Protein AF-A0A851LJV3-F1 (afdb_monomer)

Foldseek 3Di:
DDPPPPPQPPVLVVVVVVLVVVCVVVVVPNVVVQWDFDDQQKWKQKDFQNHRPDPATDGGGIGGARPPGIDIDIDGQDWDKDWQPWDWAQACVRDTDTDIDIDIDGDPGPVCPVVPDVDPRVVVNVLLVVLVRVLRNDDDPVCCVVVVVVSVVVSVVVD

Sequence (159 aa):
IANRREGIGVCGWILVSLSFLLVLITFPISIWACIKVIREYERAVVFRLGCIMSKKAKGPGLVLILPCTDTFIKVDLRTVTCNIPPQEILTKDTNTAQVNGVVYYRINGAVSAVANVTDVHSATFLLAQTTLRNVLGTQSLAQLLAGHEEIAHNIQVNL

Secondary structure (DSSP, 8-state):
---------HHHHHHHHHHHHHHHHTHHHHHHHHEEEEPTTEEEEEEETTEE--SSPBPSEEEE--TTTEEEEEEE-S-EEEEEEEEEEE-TTS-EEEEEEEEEE--S-HHHHHHH-S-HHHHHHHHHHHHHHHHHHHS-HHHHHH-HHHHHHHHHHH-

Radius of gyration: 23.26 Å; Cα contacts (8 Å, |Δi|>4): 195; chains: 1; bounding box: 56×30×66 Å

InterPro domains:
  IPR001107 Band 7 domain [PF01145] (36-158)
  IPR001107 Band 7 domain [SM00244] (33-159)
  IPR001972 Stomatin/HflK family [PR00721] (40-62)
  IPR001972 Stomatin/HflK family [PR00721] (89-110)
  IPR001972 Stomatin/HflK family [PR00721] (124-141)
  IPR001972 Stomatin/HflK family [PR00721] (144-159)
  IPR036013 Band 7/SPFH domain superfamily [G3DSA:3.30.479.30] (63-159)
  IPR036013 Band 7/SPFH domain superfamily [SSF117892] (66-157)
  IPR043202 Band-7 stomatin-like [PTHR10264] (9-159)

Organism: Corythaeola cristata (NCBI:txid103954)

pLDDT: mean 80.81, std 12.14, range [37.44, 93.69]

Solvent-accessible surface area (backbone atoms only — not comparable to full-atom values): 9434 Å² total; per-residue (Å²): 136,80,85,78,79,74,64,76,49,74,68,50,49,50,53,51,50,53,44,51,51,53,41,61,75,40,44,91,63,39,58,66,71,24,58,42,81,44,51,83,62,34,31,39,37,53,28,42,84,87,39,77,75,52,100,58,54,48,73,53,42,82,44,80,44,54,74,95,53,45,49,76,48,78,34,69,45,58,76,47,79,47,76,48,74,74,40,83,43,56,26,59,76,72,46,79,45,78,51,66,51,75,46,80,47,58,55,90,45,59,52,58,50,65,73,75,36,95,50,63,67,64,52,53,50,54,50,51,52,52,50,51,54,54,58,49,36,73,33,43,68,66,53,54,72,77,37,46,68,61,52,52,50,54,53,60,74,76,105

Mean predicted aligned error: 8.89 Å

Nearest PDB structures (foldseek):
  8z5g-assembly1_A  TM=8.280E-01  e=1.397E-08  Escherichia coli K-12
  4fvj-assembly2_B  TM=9.228E-01  e=2.617E-07  Mus musculus
  9cz2-assembly1_XB  TM=8.062E-01  e=1.005E-07  Escherichia coli BL21
  7wh3-assembly1_A  TM=7.794E-01  e=3.529E-07  Homo sapiens
  8rrh-assembly1_E  TM=7.626E-01  e=1.482E-06  Homo sapiens

Structure (mmCIF, N/CA/C/O backbone):
data_AF-A0A851LJV3-F1
#
_entry.id   AF-A0A851LJV3-F1
#
loop_
_atom_site.group_PDB
_atom_site.id
_atom_site.type_symbol
_atom_site.label_atom_id
_atom_site.label_alt_id
_atom_site.label_comp_id
_atom_site.label_asym_id
_atom_site.label_entity_id
_atom_site.label_seq_id
_atom_site.pdbx_PDB_ins_code
_atom_site.Cartn_x
_atom_site.Cartn_y
_atom_site.Cartn_z
_atom_site.occupancy
_atom_site.B_iso_or_equiv
_atom_site.auth_seq_id
_atom_site.auth_comp_id
_atom_site.auth_asym_id
_atom_site.auth_atom_id
_atom_site.pdbx_PDB_model_num
ATOM 1 N N . ILE A 1 1 ? 13.790 19.163 -1.021 1.00 40.75 1 ILE A N 1
ATOM 2 C CA . ILE A 1 1 ? 13.473 18.746 -2.414 1.00 40.75 1 ILE A CA 1
ATOM 3 C C . ILE A 1 1 ? 14.782 18.797 -3.198 1.00 40.75 1 ILE A C 1
ATOM 5 O O . ILE A 1 1 ? 15.109 19.814 -3.793 1.00 40.75 1 ILE A O 1
ATOM 9 N N . ALA A 1 2 ? 15.608 17.758 -3.056 1.00 37.44 2 ALA A N 1
ATOM 10 C CA . ALA A 1 2 ? 16.967 17.754 -3.588 1.00 37.44 2 ALA A CA 1
ATOM 11 C C . ALA A 1 2 ? 16.953 17.464 -5.095 1.00 37.44 2 ALA A C 1
ATOM 13 O O . ALA A 1 2 ? 16.417 16.454 -5.551 1.00 37.44 2 ALA A O 1
ATOM 14 N N . ASN A 1 3 ? 17.547 18.381 -5.849 1.00 46.62 3 ASN A N 1
ATOM 15 C CA . ASN A 1 3 ? 17.890 18.271 -7.258 1.00 46.62 3 ASN A CA 1
ATOM 16 C C . ASN A 1 3 ? 18.947 17.168 -7.450 1.00 46.62 3 ASN A C 1
ATOM 18 O O . ASN A 1 3 ? 20.130 17.460 -7.580 1.00 46.62 3 ASN A O 1
ATOM 22 N N . ARG A 1 4 ? 18.545 15.891 -7.440 1.00 49.22 4 ARG A N 1
ATOM 23 C CA . ARG A 1 4 ? 19.447 14.778 -7.764 1.00 49.22 4 ARG A CA 1
ATOM 24 C C . ARG A 1 4 ? 19.513 14.605 -9.285 1.00 49.22 4 ARG A C 1
ATOM 26 O O . ARG A 1 4 ? 19.003 13.642 -9.844 1.00 49.22 4 ARG A O 1
ATOM 33 N N . ARG A 1 5 ? 20.156 15.568 -9.955 1.00 47.00 5 ARG A N 1
ATOM 34 C CA . ARG A 1 5 ? 20.829 15.346 -11.246 1.00 47.00 5 ARG A CA 1
ATOM 35 C C . ARG A 1 5 ? 22.157 14.627 -10.989 1.00 47.00 5 ARG A C 1
ATOM 37 O O . ARG A 1 5 ? 23.209 15.106 -11.391 1.00 47.00 5 ARG A O 1
ATOM 44 N N . GLU A 1 6 ? 22.124 13.484 -10.312 1.00 49.44 6 GLU A N 1
ATOM 45 C CA . GLU A 1 6 ? 23.224 12.534 -10.454 1.00 49.44 6 GLU A CA 1
ATOM 4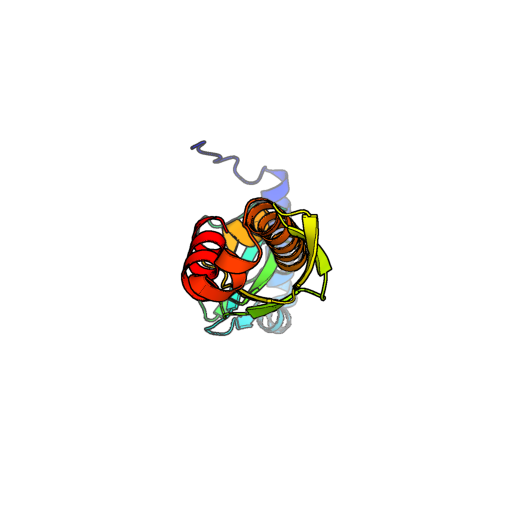6 C C . GLU A 1 6 ? 22.936 11.821 -11.764 1.00 49.44 6 GLU A C 1
ATOM 48 O O . GLU A 1 6 ? 22.169 10.861 -11.837 1.00 49.44 6 GLU A O 1
ATOM 53 N N . GLY A 1 7 ? 23.432 12.436 -12.840 1.00 50.97 7 GLY A N 1
ATOM 54 C CA . GLY A 1 7 ? 23.433 11.822 -14.150 1.00 50.97 7 GLY A CA 1
ATOM 55 C C . GLY A 1 7 ? 23.992 10.414 -14.019 1.00 50.97 7 GLY A C 1
ATOM 56 O O . GLY A 1 7 ? 24.920 10.176 -13.247 1.00 50.97 7 GLY A O 1
ATOM 57 N N . ILE A 1 8 ? 23.390 9.491 -14.764 1.00 59.28 8 ILE A N 1
ATOM 58 C CA . ILE A 1 8 ? 23.944 8.167 -15.036 1.00 59.28 8 ILE A CA 1
ATOM 59 C C . ILE A 1 8 ? 25.466 8.344 -15.175 1.00 59.28 8 ILE A C 1
ATOM 61 O O . ILE A 1 8 ? 25.902 9.142 -16.003 1.00 59.28 8 ILE A O 1
ATOM 65 N N . GLY A 1 9 ? 26.267 7.712 -14.311 1.00 67.94 9 GLY A N 1
ATOM 66 C CA . GLY A 1 9 ? 27.724 7.855 -14.371 1.00 67.94 9 GLY A CA 1
ATOM 67 C C . GLY A 1 9 ? 28.261 7.415 -15.737 1.00 67.94 9 GLY A C 1
ATOM 68 O O . GLY A 1 9 ? 27.561 6.737 -16.490 1.00 67.94 9 GLY A O 1
ATOM 69 N N . VAL A 1 10 ? 29.513 7.748 -16.061 1.00 71.00 10 VAL A N 1
ATOM 70 C CA . VAL A 1 10 ? 30.146 7.369 -17.345 1.00 71.00 10 VAL A CA 1
ATOM 71 C C . VAL A 1 10 ? 29.990 5.864 -17.626 1.00 71.00 10 VAL A C 1
ATOM 73 O O . VAL A 1 10 ? 29.643 5.474 -18.736 1.00 71.00 10 VAL A O 1
ATOM 76 N N . CYS A 1 11 ? 30.111 5.027 -16.590 1.00 70.06 11 CYS A N 1
ATOM 77 C CA . CYS A 1 11 ? 29.855 3.586 -16.659 1.00 70.06 11 CYS A CA 1
ATOM 78 C C . CYS A 1 11 ? 28.417 3.240 -17.092 1.00 70.06 11 CYS A C 1
ATOM 80 O O . CYS A 1 11 ? 28.210 2.393 -17.956 1.00 70.06 11 CYS A O 1
ATOM 82 N N . GLY A 1 12 ? 27.409 3.935 -16.559 1.00 72.19 12 GLY A N 1
ATOM 83 C CA . GLY A 1 12 ? 26.023 3.710 -16.956 1.00 72.19 12 GLY A CA 1
ATOM 84 C C . GLY A 1 12 ? 25.727 4.191 -18.382 1.00 72.19 12 GLY A C 1
ATOM 85 O O . GLY A 1 12 ? 24.952 3.544 -19.077 1.00 72.19 12 GLY A O 1
ATOM 86 N N . TRP A 1 13 ? 26.376 5.260 -18.863 1.00 73.69 13 TRP A N 1
ATOM 87 C CA . TRP A 1 13 ? 26.276 5.669 -20.273 1.00 73.69 13 TRP A CA 1
ATOM 88 C C . TRP A 1 13 ? 26.914 4.649 -21.214 1.00 73.69 13 TRP A C 1
ATOM 90 O O . TRP A 1 13 ? 26.348 4.373 -22.270 1.00 73.69 13 TRP A O 1
ATOM 100 N N . ILE A 1 14 ? 28.039 4.044 -20.823 1.00 78.75 14 ILE A N 1
ATOM 101 C CA . ILE A 1 14 ? 28.672 2.952 -21.578 1.00 78.75 14 ILE A CA 1
ATOM 102 C C . ILE A 1 14 ? 27.728 1.744 -21.657 1.00 78.75 14 ILE A C 1
ATOM 104 O O . ILE A 1 14 ? 27.544 1.185 -22.733 1.00 78.75 14 ILE A O 1
ATOM 108 N N . LEU A 1 15 ? 27.073 1.383 -20.551 1.00 77.38 15 LEU A N 1
ATOM 109 C CA . LEU A 1 15 ? 26.149 0.245 -20.480 1.00 77.38 15 LEU A CA 1
ATOM 110 C C . LEU A 1 15 ? 24.863 0.481 -21.294 1.00 77.38 15 LEU A C 1
ATOM 112 O O . LEU A 1 15 ? 24.389 -0.417 -21.993 1.00 77.38 15 LEU A O 1
ATOM 116 N N . VAL A 1 16 ? 24.339 1.712 -21.266 1.00 75.62 16 VAL A N 1
ATOM 117 C CA . VAL A 1 16 ? 23.214 2.148 -22.110 1.00 75.62 16 VAL A CA 1
ATOM 118 C C . VAL A 1 16 ? 23.607 2.125 -23.588 1.00 75.62 16 VAL A C 1
ATOM 120 O O . VAL A 1 16 ? 22.847 1.615 -24.408 1.00 75.62 16 VAL A O 1
ATOM 123 N N . SER A 1 17 ? 24.795 2.633 -23.929 1.00 78.25 17 SER A N 1
ATOM 124 C CA . SER A 1 17 ? 25.317 2.641 -25.300 1.00 78.25 17 SER A CA 1
ATOM 125 C C . SER A 1 17 ? 25.530 1.221 -25.835 1.00 78.25 17 SER A C 1
ATOM 127 O O . SER A 1 17 ? 25.098 0.904 -26.941 1.00 78.25 17 SER A O 1
ATOM 129 N N . LEU A 1 18 ? 26.097 0.327 -25.019 1.00 80.69 18 LEU A N 1
ATOM 130 C CA . LEU A 1 18 ? 26.284 -1.084 -25.357 1.00 80.69 18 LEU A CA 1
ATOM 131 C C . LEU A 1 18 ? 24.945 -1.811 -25.549 1.00 80.69 18 LEU A C 1
ATOM 133 O O . LEU A 1 18 ? 24.787 -2.538 -26.528 1.00 80.69 18 LEU A O 1
ATOM 137 N N . SER A 1 19 ? 23.964 -1.588 -24.665 1.00 75.50 19 SER A N 1
ATOM 138 C CA . SER A 1 19 ? 22.608 -2.134 -24.841 1.00 75.50 19 SER A CA 1
ATOM 139 C C . SER A 1 19 ? 21.953 -1.614 -26.119 1.00 75.50 19 SER A C 1
ATOM 141 O O . SER A 1 19 ? 21.329 -2.382 -26.847 1.00 75.50 19 SER A O 1
ATOM 143 N N . PHE A 1 20 ? 22.116 -0.326 -26.427 1.00 78.81 20 PHE A N 1
ATOM 144 C CA . PHE A 1 20 ? 21.580 0.271 -27.646 1.00 78.81 20 PHE A CA 1
ATOM 145 C C . PHE A 1 20 ? 22.228 -0.315 -28.910 1.00 78.81 20 PHE A C 1
ATOM 147 O O . PHE A 1 20 ? 21.522 -0.645 -29.860 1.00 78.81 20 PHE A O 1
ATOM 154 N N . LEU A 1 21 ? 23.550 -0.523 -28.903 1.00 80.56 21 LEU A N 1
ATOM 155 C CA . LEU A 1 21 ? 24.284 -1.180 -29.989 1.00 80.56 21 LEU A CA 1
ATOM 156 C C . LEU A 1 21 ? 23.794 -2.622 -30.214 1.00 80.56 21 LEU A C 1
ATOM 158 O O . LEU A 1 21 ? 23.574 -3.030 -31.352 1.00 80.56 21 LEU A O 1
ATOM 162 N N . LEU A 1 22 ? 23.562 -3.377 -29.137 1.00 75.75 22 LEU A N 1
ATOM 163 C CA . LEU A 1 22 ? 23.017 -4.739 -29.195 1.00 75.75 22 LEU A CA 1
ATOM 164 C C . LEU A 1 22 ? 21.602 -4.773 -29.792 1.00 75.75 22 LEU A C 1
ATOM 166 O O . LEU A 1 22 ? 21.291 -5.633 -30.618 1.00 75.75 22 LEU A O 1
ATOM 170 N N . VAL A 1 23 ? 20.755 -3.812 -29.412 1.00 75.62 23 VAL A N 1
ATOM 171 C CA . VAL A 1 23 ? 19.404 -3.631 -29.967 1.00 75.62 23 VAL A CA 1
ATOM 172 C C . VAL A 1 23 ? 19.456 -3.282 -31.458 1.00 75.62 23 VAL A C 1
ATOM 174 O O . VAL A 1 23 ? 18.661 -3.815 -32.230 1.00 75.62 23 VAL A O 1
ATOM 177 N N . LEU A 1 24 ? 20.408 -2.443 -31.875 1.00 75.75 24 LEU A N 1
ATOM 178 C CA . LEU A 1 24 ? 20.613 -2.064 -33.275 1.00 75.75 24 LEU A CA 1
ATOM 179 C C . LEU A 1 24 ? 21.080 -3.251 -34.134 1.00 75.75 24 LEU A C 1
ATOM 181 O O . LEU A 1 24 ? 20.626 -3.412 -35.260 1.00 75.75 24 LEU A O 1
ATOM 185 N N . ILE A 1 25 ? 21.952 -4.111 -33.600 1.00 78.69 25 ILE A N 1
ATOM 186 C CA . ILE A 1 25 ? 22.427 -5.323 -34.292 1.00 78.69 25 ILE A CA 1
ATOM 187 C C . ILE A 1 25 ? 21.304 -6.364 -34.432 1.00 78.69 25 ILE A C 1
ATOM 189 O O . ILE A 1 25 ? 21.239 -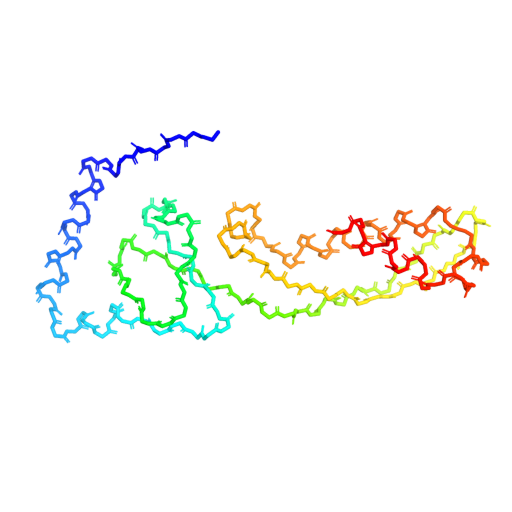7.084 -35.424 1.00 78.69 25 ILE A O 1
ATOM 193 N N . THR A 1 26 ? 20.384 -6.427 -33.467 1.00 76.38 26 THR A N 1
ATOM 194 C CA . THR A 1 26 ? 19.269 -7.395 -33.427 1.00 76.38 26 THR A CA 1
ATOM 195 C C . THR A 1 26 ? 17.935 -6.811 -33.918 1.00 76.38 26 THR A C 1
ATOM 197 O O . THR A 1 26 ? 16.862 -7.342 -33.617 1.00 76.38 26 THR A O 1
ATOM 200 N N . PHE A 1 27 ? 18.000 -5.732 -34.705 1.00 70.00 27 PHE A N 1
ATOM 201 C CA . PHE A 1 27 ? 16.893 -4.849 -35.088 1.00 70.00 27 PHE A CA 1
ATOM 202 C C . PHE A 1 27 ? 15.551 -5.526 -35.445 1.00 70.00 27 PHE A C 1
ATOM 204 O O . PHE A 1 27 ? 14.537 -5.113 -34.876 1.00 70.00 27 PHE A O 1
ATOM 211 N N . PRO A 1 28 ? 15.480 -6.571 -36.304 1.00 71.56 28 PRO A N 1
ATOM 212 C CA . PRO A 1 28 ? 14.187 -7.161 -36.666 1.00 71.56 28 PRO A CA 1
ATOM 213 C C . PRO A 1 28 ? 13.510 -7.923 -35.513 1.00 71.56 28 PRO A C 1
ATOM 215 O O . PRO A 1 28 ? 12.288 -8.027 -35.489 1.00 71.56 28 PRO A O 1
ATOM 218 N N . ILE A 1 29 ? 14.274 -8.424 -34.537 1.00 68.50 29 ILE A N 1
ATOM 219 C CA . ILE A 1 29 ? 13.761 -9.220 -33.406 1.00 68.50 29 ILE A CA 1
ATOM 220 C C . ILE A 1 29 ? 13.528 -8.323 -32.179 1.00 68.50 29 ILE A C 1
ATOM 222 O O . ILE A 1 29 ? 12.566 -8.498 -31.430 1.00 68.50 29 ILE A O 1
ATOM 226 N N . SER A 1 30 ? 14.382 -7.316 -31.989 1.00 67.44 30 SER A N 1
ATOM 227 C CA . SER A 1 30 ? 14.371 -6.448 -30.807 1.00 67.44 30 SER A CA 1
ATOM 228 C C . SER A 1 30 ? 13.184 -5.476 -30.757 1.00 67.44 30 SER A C 1
ATOM 230 O O . SER A 1 30 ? 12.687 -5.159 -29.673 1.00 67.44 30 SER A O 1
ATOM 232 N N . ILE A 1 31 ? 12.660 -5.053 -31.915 1.00 69.12 31 ILE A N 1
ATOM 233 C CA . ILE A 1 31 ? 11.474 -4.181 -31.990 1.00 69.12 31 ILE A CA 1
ATOM 234 C C . ILE A 1 31 ? 10.265 -4.804 -31.288 1.00 69.12 31 ILE A C 1
ATOM 236 O O . ILE A 1 31 ? 9.537 -4.103 -30.583 1.00 69.12 31 ILE A O 1
ATOM 240 N N . TRP A 1 32 ? 10.072 -6.120 -31.415 1.00 64.88 32 TRP A N 1
ATOM 241 C CA . TRP A 1 32 ? 8.926 -6.780 -30.796 1.00 64.88 32 TRP A CA 1
ATOM 242 C C . TRP A 1 32 ? 9.084 -6.919 -29.276 1.00 64.88 32 TRP A C 1
ATOM 244 O O . TRP A 1 32 ? 8.102 -6.845 -28.543 1.00 64.88 32 TRP A O 1
ATOM 254 N N . ALA A 1 33 ? 10.324 -7.038 -28.789 1.00 65.38 33 ALA A N 1
ATOM 255 C CA . ALA A 1 33 ? 10.639 -7.107 -27.362 1.00 65.38 33 ALA A CA 1
ATOM 256 C C . ALA A 1 33 ? 10.601 -5.733 -26.661 1.00 65.38 33 ALA A C 1
ATOM 258 O O . ALA A 1 33 ? 10.249 -5.654 -25.483 1.00 65.38 33 ALA A O 1
ATOM 259 N N . CYS A 1 34 ? 10.938 -4.653 -27.376 1.00 65.50 34 CYS A N 1
ATOM 260 C CA . CYS A 1 34 ? 10.940 -3.286 -26.842 1.00 65.50 34 CYS A CA 1
ATOM 261 C C . CYS A 1 34 ? 9.532 -2.726 -26.608 1.00 65.50 34 CYS A C 1
ATOM 263 O O . CYS A 1 34 ? 9.340 -1.855 -25.756 1.00 65.50 34 CYS A O 1
ATOM 265 N N . ILE A 1 35 ? 8.550 -3.181 -27.387 1.00 71.56 35 ILE A N 1
ATOM 266 C CA . ILE A 1 35 ? 7.197 -2.638 -27.370 1.00 71.56 35 ILE A CA 1
ATOM 267 C C . ILE A 1 35 ? 6.359 -3.373 -26.320 1.00 71.56 35 ILE A C 1
ATOM 269 O O . ILE A 1 35 ? 5.958 -4.519 -26.516 1.00 71.56 35 ILE A O 1
ATOM 273 N N . LYS A 1 36 ? 6.022 -2.691 -25.216 1.00 74.25 36 LYS A N 1
ATOM 274 C CA . LYS A 1 36 ? 4.984 -3.162 -24.288 1.00 74.25 36 LYS A CA 1
ATOM 275 C C . LYS A 1 36 ? 3.793 -2.227 -24.240 1.00 74.25 36 LYS A C 1
ATOM 277 O O . LYS A 1 36 ? 3.921 -1.014 -24.097 1.00 74.25 36 LYS A O 1
ATOM 282 N N . VAL A 1 37 ? 2.618 -2.843 -24.298 1.00 79.38 37 VAL A N 1
ATOM 283 C CA . VAL A 1 37 ? 1.334 -2.171 -24.129 1.00 79.38 37 VAL A CA 1
ATOM 284 C C . VAL A 1 37 ? 0.955 -2.203 -22.650 1.00 79.38 37 VAL A C 1
ATOM 286 O O . VAL A 1 37 ? 0.913 -3.266 -22.017 1.00 79.38 37 VAL A O 1
ATOM 289 N N . ILE A 1 38 ? 0.698 -1.025 -22.091 1.00 80.50 38 ILE A N 1
ATOM 290 C CA . ILE A 1 38 ? 0.160 -0.854 -20.741 1.00 80.50 38 ILE A CA 1
ATOM 291 C C . ILE A 1 38 ? -1.322 -0.536 -20.867 1.00 80.50 38 ILE A C 1
ATOM 293 O O . ILE A 1 38 ? -1.721 0.296 -21.684 1.00 80.50 38 ILE A O 1
ATOM 297 N N . ARG A 1 39 ? -2.130 -1.235 -20.072 1.00 80.38 39 ARG A N 1
ATOM 298 C CA . ARG A 1 39 ? -3.585 -1.083 -20.075 1.00 80.38 39 ARG A CA 1
ATOM 299 C C . ARG A 1 39 ? -3.976 0.247 -19.430 1.00 80.38 39 ARG A C 1
ATOM 301 O O . ARG A 1 39 ? -3.247 0.758 -18.592 1.00 80.38 39 ARG A O 1
ATOM 308 N N . GLU A 1 40 ? -5.147 0.779 -19.768 1.00 79.00 40 GLU A N 1
ATOM 309 C CA . GLU A 1 40 ? -5.619 2.092 -19.286 1.00 79.00 40 GLU A CA 1
ATOM 310 C C . GLU A 1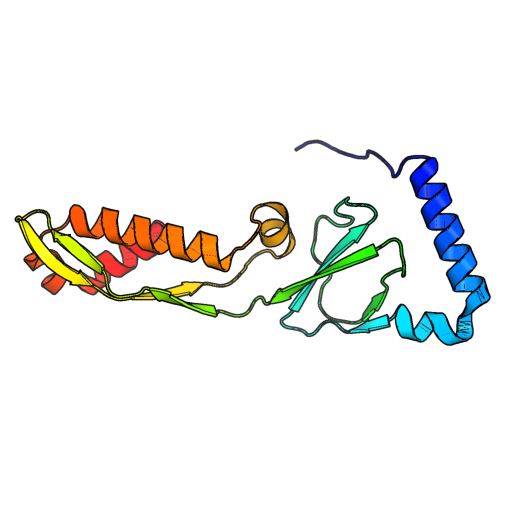 40 ? -5.683 2.235 -17.760 1.00 79.00 40 GLU A C 1
ATOM 312 O O . GLU A 1 40 ? -5.430 3.307 -17.214 1.00 79.00 40 GLU A O 1
ATOM 317 N N . TYR A 1 41 ? -5.980 1.137 -17.070 1.00 81.94 41 TYR A N 1
ATOM 318 C CA . TYR A 1 41 ? -6.080 1.064 -15.612 1.00 81.94 41 TYR A CA 1
ATOM 319 C C . TYR A 1 41 ? -4.755 0.715 -14.917 1.00 81.94 41 TYR A C 1
ATOM 321 O O . TYR A 1 41 ? -4.667 0.777 -13.693 1.00 81.94 41 TYR A O 1
ATOM 329 N N . GLU A 1 42 ? -3.723 0.362 -15.685 1.00 84.31 42 GLU A N 1
ATOM 330 C CA . GLU A 1 42 ? -2.385 0.080 -15.177 1.00 84.31 42 GLU A CA 1
ATOM 331 C C . GLU A 1 42 ? -1.501 1.318 -15.350 1.00 84.31 42 GLU A C 1
ATOM 333 O O . GLU A 1 42 ? -1.549 2.020 -16.361 1.00 84.31 42 GLU A O 1
ATOM 338 N N . ARG A 1 43 ? -0.614 1.567 -14.389 1.00 85.56 43 ARG A N 1
ATOM 339 C CA . ARG A 1 43 ? 0.504 2.496 -14.570 1.00 85.56 43 ARG A CA 1
ATOM 340 C C . ARG A 1 43 ? 1.817 1.760 -14.431 1.00 85.56 43 ARG A C 1
ATOM 342 O O . ARG A 1 43 ? 2.009 0.996 -13.489 1.00 85.56 43 ARG A O 1
ATOM 349 N N . ALA A 1 44 ? 2.735 2.017 -15.358 1.00 83.69 44 ALA A N 1
ATOM 350 C CA . ALA A 1 44 ? 4.076 1.460 -15.293 1.00 83.69 44 ALA A CA 1
ATOM 351 C C . ALA A 1 44 ? 5.043 2.461 -14.657 1.00 83.69 44 ALA A C 1
ATOM 353 O O . ALA A 1 44 ? 5.187 3.604 -15.111 1.00 83.69 44 ALA A O 1
ATOM 354 N N . VAL A 1 45 ? 5.737 2.001 -13.622 1.00 83.25 45 VAL A N 1
ATOM 355 C CA . VAL A 1 45 ? 6.913 2.667 -13.068 1.00 83.25 45 VAL A CA 1
ATOM 356 C C . VAL A 1 45 ? 8.129 2.016 -13.711 1.00 83.25 45 VAL A C 1
ATOM 358 O O . VAL A 1 45 ? 8.336 0.814 -13.568 1.00 83.25 45 VAL A O 1
ATOM 361 N N . VAL A 1 46 ? 8.895 2.799 -14.471 1.00 81.56 46 VAL A N 1
ATOM 362 C CA . VAL A 1 46 ? 10.108 2.326 -15.147 1.00 81.56 46 VAL A CA 1
ATOM 363 C C . VAL A 1 46 ? 11.322 2.767 -14.341 1.00 81.56 46 VAL A C 1
ATOM 365 O O . VAL A 1 46 ? 11.525 3.961 -14.101 1.00 81.56 46 VAL A O 1
ATOM 368 N N . PHE A 1 47 ? 12.125 1.792 -13.949 1.00 79.00 47 PHE A N 1
ATOM 369 C CA . PHE A 1 47 ? 13.419 1.954 -13.316 1.00 79.00 47 PHE A CA 1
ATOM 370 C C . PHE A 1 47 ? 14.494 1.738 -14.374 1.00 79.00 47 PHE A C 1
ATOM 372 O O . PHE A 1 47 ? 14.416 0.808 -15.172 1.00 79.00 47 PHE A O 1
ATOM 379 N N . ARG A 1 48 ? 15.511 2.594 -14.382 1.00 73.50 48 ARG A N 1
ATOM 380 C CA . ARG A 1 48 ? 16.700 2.420 -15.216 1.00 73.50 48 ARG A CA 1
ATOM 381 C C . ARG A 1 48 ? 17.902 2.329 -14.302 1.00 73.50 48 ARG A C 1
ATOM 383 O O . ARG A 1 48 ? 18.163 3.282 -13.572 1.00 73.50 48 ARG A O 1
ATOM 390 N N . LEU A 1 49 ? 18.613 1.200 -14.331 1.00 70.44 49 LEU A N 1
ATOM 391 C CA . LEU A 1 49 ? 19.775 0.955 -13.459 1.00 70.44 49 LEU A CA 1
ATOM 392 C C . LEU A 1 49 ? 19.488 1.249 -11.968 1.00 70.44 49 LEU A C 1
ATOM 394 O O . LEU A 1 49 ? 20.308 1.837 -11.272 1.00 70.44 49 LEU A O 1
ATOM 398 N N . GLY A 1 50 ? 18.286 0.910 -11.488 1.00 65.44 50 GLY A N 1
ATOM 399 C CA . GLY A 1 50 ? 17.862 1.172 -10.104 1.00 65.44 50 GLY A CA 1
ATOM 400 C C . GLY A 1 50 ? 17.433 2.617 -9.805 1.00 65.44 50 GLY A C 1
ATOM 401 O O . GLY A 1 50 ? 16.907 2.880 -8.727 1.00 65.44 50 GLY A O 1
ATOM 402 N N . CYS A 1 51 ? 17.571 3.547 -10.753 1.00 67.31 51 CYS A N 1
ATOM 403 C CA . CYS A 1 51 ? 17.100 4.924 -10.620 1.00 67.31 51 CYS A CA 1
ATOM 404 C C . CYS A 1 51 ? 15.701 5.106 -11.223 1.00 67.31 51 CYS A C 1
ATOM 406 O O . CYS A 1 51 ? 15.392 4.617 -12.315 1.00 67.31 51 CYS A O 1
ATOM 408 N N . ILE A 1 52 ? 14.853 5.873 -10.535 1.00 69.31 52 ILE A N 1
ATOM 409 C CA . ILE A 1 52 ? 13.525 6.244 -11.031 1.00 69.31 52 ILE A CA 1
ATOM 410 C C . ILE A 1 52 ? 13.705 7.293 -12.132 1.00 69.31 52 ILE A C 1
ATOM 412 O O . ILE A 1 52 ? 13.991 8.459 -11.866 1.00 69.31 52 ILE A O 1
ATOM 416 N N . MET A 1 53 ? 13.534 6.871 -13.385 1.00 59.81 53 MET A N 1
ATOM 417 C CA . MET A 1 53 ? 13.776 7.703 -14.571 1.00 59.81 53 MET A CA 1
ATOM 418 C C . MET A 1 53 ? 12.749 8.832 -14.747 1.00 59.81 53 MET A C 1
ATOM 420 O O . MET A 1 53 ? 12.963 9.767 -15.515 1.00 59.81 53 MET A O 1
ATOM 424 N N . SER A 1 54 ? 11.593 8.761 -14.085 1.00 57.97 54 SER A N 1
ATOM 425 C CA . SER A 1 54 ? 10.532 9.755 -14.253 1.00 57.97 54 SER A CA 1
ATOM 426 C C . SER A 1 54 ? 9.782 10.022 -12.957 1.00 57.97 54 SER A C 1
ATOM 428 O O . SER A 1 54 ? 9.246 9.120 -12.324 1.00 57.97 54 SER A O 1
ATOM 430 N N . LYS A 1 55 ? 9.675 11.311 -12.610 1.00 55.38 55 LYS A N 1
ATOM 431 C CA . LYS A 1 55 ? 8.885 11.811 -11.472 1.00 55.38 55 LYS A CA 1
ATOM 432 C C . LYS A 1 55 ? 7.382 11.511 -11.620 1.00 55.38 55 LYS A C 1
ATOM 434 O O . LYS A 1 55 ? 6.644 11.563 -10.642 1.00 55.38 55 LYS A O 1
ATOM 439 N N . LYS A 1 56 ? 6.923 11.205 -12.839 1.00 57.28 56 LYS A N 1
ATOM 440 C CA . LYS A 1 56 ? 5.555 10.776 -13.151 1.00 57.28 56 LYS A CA 1
ATOM 441 C C . LYS A 1 56 ? 5.582 9.370 -13.747 1.00 57.28 56 LYS A C 1
ATOM 443 O O . LYS A 1 56 ? 6.405 9.089 -14.614 1.00 57.28 56 LYS A O 1
ATOM 448 N N . ALA A 1 57 ? 4.669 8.510 -13.293 1.00 65.88 57 ALA A N 1
ATOM 449 C CA . ALA A 1 57 ? 4.437 7.212 -13.921 1.00 65.88 57 ALA A CA 1
ATOM 450 C C . ALA A 1 57 ? 4.024 7.424 -15.382 1.00 65.88 57 ALA A C 1
ATOM 452 O O . ALA A 1 57 ? 3.274 8.362 -15.676 1.00 65.88 57 ALA A O 1
ATOM 453 N N . LYS A 1 58 ? 4.515 6.569 -16.285 1.00 70.88 58 LYS A N 1
ATOM 454 C CA . LYS A 1 58 ? 4.114 6.653 -17.690 1.00 70.88 58 LYS A CA 1
ATOM 455 C C . LYS A 1 58 ? 2.626 6.316 -17.787 1.00 70.88 58 LYS A C 1
ATOM 457 O O . LYS A 1 58 ? 2.159 5.362 -17.162 1.00 70.88 58 LYS A O 1
ATOM 462 N N . GLY A 1 59 ? 1.900 7.173 -18.503 1.00 63.03 59 GLY A N 1
ATOM 463 C CA . GLY A 1 59 ? 0.480 6.993 -18.778 1.00 63.03 59 GLY A CA 1
ATOM 464 C C . GLY A 1 59 ? 0.218 5.749 -19.632 1.00 63.03 59 GLY A C 1
ATOM 465 O O . GLY A 1 59 ? 1.166 5.106 -20.092 1.00 63.03 59 GLY A O 1
ATOM 466 N N . PRO A 1 60 ? -1.059 5.398 -19.825 1.00 66.94 60 PRO A N 1
ATOM 467 C CA . PRO A 1 60 ? -1.432 4.229 -20.607 1.00 66.94 60 PRO A CA 1
ATOM 468 C C . PRO A 1 60 ? -1.020 4.376 -22.075 1.00 66.94 60 PRO A C 1
ATOM 470 O O . PRO A 1 60 ? -0.926 5.489 -22.593 1.00 66.94 60 PRO A O 1
ATOM 473 N N . GLY A 1 61 ? -0.751 3.247 -22.734 1.00 74.00 61 GLY A N 1
ATOM 474 C CA . GLY A 1 61 ? -0.307 3.211 -24.126 1.00 74.00 61 GLY A CA 1
ATOM 475 C C . GLY A 1 61 ? 0.985 2.427 -24.346 1.00 74.00 61 GLY A C 1
ATOM 476 O O . GLY A 1 61 ? 1.356 1.548 -23.561 1.00 74.00 61 GLY A O 1
ATOM 477 N N . LEU A 1 62 ? 1.644 2.731 -25.466 1.00 70.56 62 LEU A N 1
ATOM 478 C CA . LEU A 1 62 ? 2.881 2.085 -25.881 1.00 70.56 62 LEU A CA 1
ATOM 479 C C . LEU A 1 62 ? 4.053 2.644 -25.077 1.00 70.56 62 LEU A C 1
ATOM 481 O O . LEU A 1 62 ? 4.381 3.828 -25.177 1.00 70.56 62 LEU A O 1
ATOM 485 N N . VAL A 1 63 ? 4.716 1.793 -24.304 1.00 74.31 63 VAL A N 1
ATOM 486 C CA . VAL A 1 63 ? 5.960 2.162 -23.639 1.00 74.31 63 VAL A CA 1
ATOM 487 C C . VAL A 1 63 ? 7.086 1.331 -24.220 1.00 74.31 63 VAL A C 1
ATOM 489 O O . VAL A 1 63 ? 7.070 0.104 -24.169 1.00 74.31 63 VAL A O 1
ATOM 492 N N . LEU A 1 64 ? 8.069 2.042 -24.769 1.00 69.56 64 LEU A N 1
AT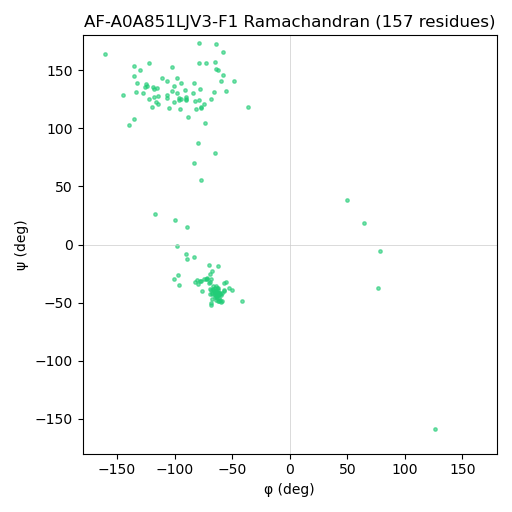OM 493 C CA . LEU A 1 64 ? 9.348 1.478 -25.167 1.00 69.56 64 LEU A CA 1
ATOM 494 C C . LEU A 1 64 ? 10.199 1.276 -23.912 1.00 69.56 64 LEU A C 1
ATOM 496 O O . LEU A 1 64 ? 10.485 2.240 -23.188 1.00 69.56 64 LEU A O 1
ATOM 500 N N . ILE A 1 65 ? 10.554 0.022 -23.652 1.00 75.81 65 ILE A N 1
ATOM 501 C CA . ILE A 1 65 ? 11.458 -0.394 -22.577 1.00 75.81 65 ILE A CA 1
ATOM 502 C C . ILE A 1 65 ? 12.698 -0.982 -23.233 1.00 75.81 65 ILE A C 1
ATOM 504 O O . ILE A 1 65 ? 12.581 -1.863 -24.083 1.00 75.81 65 ILE A O 1
ATOM 508 N N . LEU A 1 66 ? 13.879 -0.499 -22.843 1.00 71.12 66 LEU A N 1
ATOM 509 C CA . LEU A 1 66 ? 15.124 -1.064 -23.344 1.00 71.12 66 LEU A CA 1
ATOM 510 C C . LEU A 1 66 ? 15.381 -2.419 -22.662 1.00 71.12 66 LEU A C 1
ATOM 512 O O . LEU A 1 66 ? 15.494 -2.450 -21.429 1.00 71.12 66 LEU A O 1
ATOM 516 N N . PRO A 1 67 ? 15.504 -3.531 -23.411 1.00 64.31 67 PRO A N 1
ATOM 517 C CA . PRO A 1 67 ? 15.902 -4.801 -22.818 1.00 64.31 67 PRO A CA 1
ATOM 518 C C . PRO A 1 67 ? 17.271 -4.641 -22.128 1.00 64.31 67 PRO A C 1
ATOM 520 O O . PRO A 1 67 ? 18.105 -3.844 -22.556 1.00 64.31 67 PRO A O 1
ATOM 523 N N . CYS A 1 68 ? 17.479 -5.357 -21.022 1.00 66.81 68 CYS A N 1
ATOM 524 C CA . CYS A 1 68 ? 18.681 -5.353 -20.166 1.00 66.81 68 CYS A CA 1
ATOM 525 C C . CYS A 1 68 ? 18.875 -4.158 -19.216 1.00 66.81 68 CYS A C 1
ATOM 527 O O . CYS A 1 68 ? 19.341 -4.373 -18.101 1.00 66.81 68 CYS A O 1
ATOM 529 N N . THR A 1 69 ? 18.537 -2.922 -19.600 1.00 73.50 69 THR A N 1
ATOM 530 C CA . THR A 1 69 ? 18.823 -1.741 -18.746 1.00 73.50 69 THR A CA 1
ATOM 531 C C . THR A 1 69 ? 17.609 -1.239 -17.960 1.00 73.50 69 THR A C 1
ATOM 533 O O . THR A 1 69 ? 17.755 -0.679 -16.866 1.00 73.50 69 THR A O 1
ATOM 536 N N . ASP A 1 70 ? 16.413 -1.439 -18.515 1.00 79.44 70 ASP A N 1
ATOM 537 C CA . ASP A 1 70 ? 15.171 -0.910 -17.968 1.00 79.44 70 ASP A CA 1
ATOM 538 C C . ASP A 1 70 ? 14.342 -2.038 -17.331 1.00 79.44 70 ASP A C 1
ATOM 540 O O . ASP A 1 70 ? 14.013 -3.037 -17.972 1.00 79.44 70 ASP A O 1
ATOM 544 N N . THR A 1 71 ? 13.953 -1.864 -16.070 1.00 81.00 71 THR A N 1
ATOM 545 C CA . THR A 1 71 ? 12.964 -2.706 -15.385 1.00 81.00 71 THR A CA 1
ATOM 546 C C . THR A 1 71 ? 11.663 -1.932 -15.227 1.00 81.00 71 THR A C 1
ATOM 548 O O . THR A 1 71 ? 11.658 -0.730 -14.976 1.00 81.00 71 THR A O 1
ATOM 551 N N . PHE A 1 72 ? 10.523 -2.596 -15.402 1.00 81.88 72 PHE A N 1
ATOM 552 C CA . PHE A 1 72 ? 9.214 -1.961 -15.267 1.00 81.88 72 PHE A CA 1
ATOM 553 C C . PHE A 1 72 ? 8.369 -2.729 -14.252 1.00 81.88 72 PHE A C 1
ATOM 555 O O . PHE A 1 72 ? 8.345 -3.958 -14.255 1.00 81.88 72 PHE A O 1
ATOM 562 N N . ILE A 1 73 ? 7.655 -1.994 -13.405 1.00 85.44 73 ILE A N 1
ATOM 563 C CA . ILE A 1 73 ? 6.679 -2.539 -12.461 1.00 85.44 73 ILE A CA 1
ATOM 564 C C . ILE A 1 73 ? 5.323 -1.951 -12.822 1.00 85.44 73 ILE A C 1
ATOM 566 O O . ILE A 1 73 ? 5.179 -0.734 -12.965 1.00 85.44 73 ILE A O 1
ATOM 570 N N . LYS A 1 74 ? 4.336 -2.824 -13.016 1.00 87.25 74 LYS A N 1
ATOM 571 C CA . LYS A 1 74 ? 2.954 -2.436 -13.291 1.00 87.25 74 LYS A CA 1
ATOM 572 C C . LYS A 1 74 ? 2.194 -2.335 -11.978 1.00 87.25 74 LYS A C 1
ATOM 574 O O . LYS A 1 74 ? 2.270 -3.243 -11.159 1.00 87.25 74 LYS A O 1
ATOM 579 N N . VAL A 1 75 ? 1.455 -1.248 -11.810 1.00 88.88 75 VAL A N 1
ATOM 580 C CA . VAL A 1 75 ? 0.606 -1.003 -10.645 1.00 88.88 75 VAL A CA 1
ATOM 581 C C . VAL A 1 75 ? -0.818 -0.791 -11.130 1.00 88.88 75 VAL A C 1
ATOM 583 O O . VAL A 1 75 ? -1.052 0.066 -11.987 1.00 88.88 75 VAL A O 1
ATOM 586 N N . ASP A 1 76 ? -1.751 -1.567 -10.590 1.00 90.12 76 ASP A N 1
ATOM 587 C CA . ASP A 1 76 ? -3.180 -1.374 -10.826 1.00 90.12 76 ASP A CA 1
ATOM 588 C C . ASP A 1 76 ? -3.693 -0.210 -9.964 1.00 90.12 76 ASP A C 1
ATOM 590 O O . ASP A 1 76 ? -3.364 -0.098 -8.782 1.00 90.12 76 ASP A O 1
ATOM 594 N N . LEU A 1 77 ? -4.467 0.688 -10.570 1.00 89.31 77 LEU A N 1
ATOM 595 C CA . LEU A 1 77 ? -5.070 1.837 -9.890 1.00 89.31 77 LEU A CA 1
ATOM 596 C C . LEU A 1 77 ? -6.522 1.599 -9.472 1.00 89.31 77 LEU A C 1
ATOM 598 O O . LEU A 1 77 ? -7.155 2.497 -8.910 1.00 89.31 77 LEU A O 1
ATOM 602 N N . ARG A 1 78 ? -7.080 0.430 -9.784 1.00 91.75 78 ARG A N 1
ATOM 603 C CA . ARG A 1 78 ? -8.445 0.076 -9.399 1.00 91.75 78 ARG A CA 1
ATOM 604 C C . ARG A 1 78 ? -8.582 -0.029 -7.885 1.00 91.75 78 ARG A C 1
ATOM 606 O O . ARG A 1 78 ? -7.615 -0.255 -7.159 1.00 91.75 78 ARG A O 1
ATOM 613 N N . THR A 1 79 ? -9.816 0.130 -7.420 1.00 93.19 79 THR A N 1
ATOM 614 C CA . THR A 1 79 ? -10.158 -0.138 -6.026 1.00 93.19 79 THR A CA 1
ATOM 615 C C . THR A 1 79 ? -10.048 -1.634 -5.769 1.00 93.19 79 THR A C 1
ATOM 617 O O . THR A 1 79 ? -10.674 -2.431 -6.468 1.00 93.19 79 THR A O 1
ATOM 620 N N . VAL A 1 80 ? -9.259 -2.000 -4.765 1.00 92.88 80 VAL A N 1
ATOM 621 C CA . VAL A 1 80 ? -9.096 -3.376 -4.299 1.00 92.88 80 VAL A CA 1
ATOM 622 C C . VAL A 1 80 ? -9.721 -3.493 -2.916 1.00 92.88 80 VAL A C 1
ATOM 624 O O . VAL A 1 80 ? -9.663 -2.566 -2.105 1.00 92.88 80 VAL A O 1
ATOM 627 N N . THR A 1 81 ? -10.338 -4.641 -2.665 1.00 93.62 81 THR A N 1
ATOM 628 C CA . THR A 1 81 ? -10.914 -5.002 -1.372 1.00 93.62 81 THR A CA 1
ATOM 629 C C . THR A 1 81 ? -9.949 -5.880 -0.595 1.00 93.62 81 THR A C 1
ATOM 631 O O . THR A 1 81 ? -9.472 -6.888 -1.118 1.00 93.62 81 THR A O 1
ATOM 634 N N . CYS A 1 82 ? -9.696 -5.532 0.661 1.00 91.06 82 CYS A N 1
ATOM 635 C CA . CYS A 1 82 ? -8.953 -6.363 1.597 1.00 91.06 82 CYS A CA 1
ATOM 636 C C . CYS A 1 82 ? -9.873 -6.769 2.751 1.00 91.06 82 CYS A C 1
ATOM 638 O O . CYS A 1 82 ? -10.453 -5.910 3.416 1.00 91.06 82 CYS A O 1
ATOM 640 N N . ASN A 1 83 ? -10.021 -8.075 2.969 1.00 92.31 83 ASN A N 1
ATOM 641 C CA . ASN A 1 83 ? -10.852 -8.614 4.041 1.00 92.31 83 ASN A CA 1
ATOM 642 C C . ASN A 1 83 ? -10.009 -8.792 5.300 1.00 92.31 83 ASN A C 1
ATOM 644 O O . ASN A 1 83 ? -8.971 -9.453 5.269 1.00 92.31 83 ASN A O 1
ATOM 648 N N . ILE A 1 84 ? -10.478 -8.232 6.410 1.00 91.62 84 ILE A N 1
ATOM 649 C CA . ILE A 1 84 ? -9.841 -8.375 7.715 1.00 91.62 84 ILE A CA 1
ATOM 650 C C . ILE A 1 84 ? -10.440 -9.615 8.388 1.00 91.62 84 ILE A C 1
ATOM 652 O O . ILE A 1 84 ? -11.667 -9.691 8.520 1.00 91.62 84 ILE A O 1
ATOM 656 N N . PRO A 1 85 ? -9.618 -10.596 8.806 1.00 91.81 85 PRO A N 1
ATOM 657 C CA . PRO A 1 85 ? -10.120 -11.762 9.513 1.00 91.81 85 PRO A CA 1
ATOM 658 C C . PRO A 1 85 ? -10.769 -11.333 10.839 1.00 91.81 85 PRO A C 1
ATOM 660 O O . PRO A 1 85 ? -10.333 -10.335 11.425 1.00 91.81 85 PRO A O 1
ATOM 663 N N . PRO A 1 86 ? -11.778 -12.074 11.33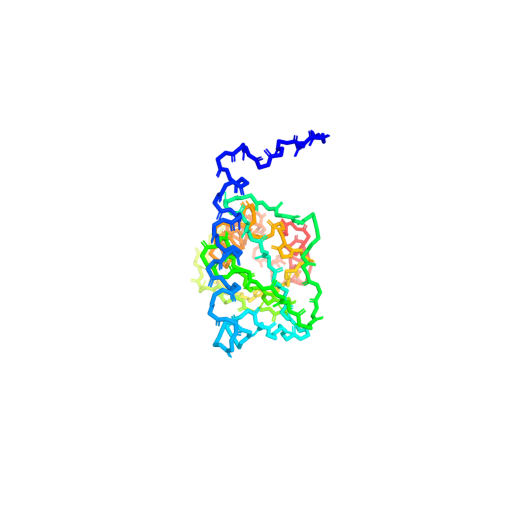1 1.00 91.81 86 PRO A N 1
ATOM 664 C CA . PRO A 1 86 ? -12.419 -11.779 12.607 1.00 91.81 86 PRO A CA 1
ATOM 665 C C . PRO A 1 86 ? -11.393 -11.718 13.741 1.00 91.81 86 PRO A C 1
ATOM 667 O O . PRO A 1 86 ? -10.541 -12.599 13.863 1.00 91.81 86 PRO A O 1
ATOM 670 N N . GLN A 1 87 ? -11.468 -10.672 14.562 1.00 90.25 87 GLN A N 1
ATOM 671 C CA . GLN A 1 87 ? -10.593 -10.484 15.718 1.00 90.25 87 GLN A CA 1
ATOM 672 C C . GLN A 1 87 ? -11.415 -10.323 16.985 1.00 90.25 87 GLN A C 1
ATOM 674 O O . GLN A 1 87 ? -12.388 -9.570 17.010 1.00 90.25 87 GLN A O 1
ATOM 679 N N . GLU A 1 88 ? -10.978 -10.996 18.046 1.00 91.56 88 GLU A N 1
ATOM 680 C CA . GLU A 1 88 ? -11.483 -10.774 19.395 1.00 91.56 88 GLU A CA 1
ATOM 681 C C . GLU A 1 88 ? -10.780 -9.578 20.024 1.00 91.56 88 GLU A C 1
ATOM 683 O O . GLU A 1 88 ? -9.548 -9.519 20.121 1.00 91.56 88 GLU A O 1
ATOM 688 N N . ILE A 1 89 ? -11.586 -8.615 20.452 1.00 89.94 89 ILE A N 1
ATOM 689 C CA . ILE A 1 89 ? -11.130 -7.396 21.102 1.00 89.94 89 ILE A CA 1
ATOM 690 C C . ILE A 1 89 ? -11.904 -7.164 22.397 1.00 89.94 89 ILE A C 1
ATOM 692 O O . ILE A 1 89 ? -13.068 -7.544 22.533 1.00 89.94 89 ILE A O 1
ATOM 696 N N . LEU A 1 90 ? -11.232 -6.522 23.348 1.00 91.31 90 LEU A N 1
ATOM 697 C CA . LEU A 1 90 ? -11.839 -6.049 24.582 1.00 91.31 90 LEU A CA 1
ATOM 698 C C . LEU A 1 90 ? -12.205 -4.575 24.398 1.00 91.31 90 LEU A C 1
ATOM 700 O O . LEU A 1 90 ? -11.341 -3.770 24.049 1.00 91.31 90 LEU A O 1
ATOM 704 N N . THR A 1 91 ? -13.471 -4.236 24.610 1.00 90.62 91 THR A N 1
ATOM 705 C CA . THR A 1 91 ? -13.938 -2.845 24.582 1.00 90.62 91 THR A CA 1
ATOM 706 C C . THR A 1 91 ? -13.600 -2.131 25.891 1.00 90.62 91 THR A C 1
ATOM 708 O O . THR A 1 91 ? -13.160 -2.749 26.867 1.00 90.62 91 THR A O 1
ATOM 711 N N . LYS A 1 92 ? -13.843 -0.817 25.940 1.00 91.50 92 LYS A N 1
ATOM 712 C CA . LYS A 1 92 ? -13.605 0.005 27.136 1.00 91.50 92 LYS A CA 1
ATOM 713 C C . LYS A 1 92 ? -14.331 -0.513 28.385 1.00 91.50 92 LYS A C 1
ATOM 715 O O . LYS A 1 92 ? -13.806 -0.391 29.489 1.00 91.50 92 LYS A O 1
ATOM 720 N N . ASP A 1 93 ? -15.500 -1.122 28.206 1.00 93.69 93 ASP A N 1
ATOM 721 C CA . ASP A 1 93 ? -16.336 -1.631 29.300 1.00 93.69 93 ASP A CA 1
ATOM 722 C C . ASP A 1 93 ? -16.005 -3.079 29.678 1.00 93.69 93 ASP A C 1
ATOM 724 O O . ASP A 1 93 ? -16.778 -3.732 30.372 1.00 93.69 93 ASP A O 1
ATOM 728 N N . THR A 1 94 ? -14.859 -3.604 29.232 1.00 88.69 94 THR A N 1
ATOM 729 C CA . THR A 1 94 ? -14.405 -4.981 29.494 1.00 88.69 94 THR A CA 1
ATOM 730 C C . THR A 1 94 ? -15.293 -6.075 28.890 1.00 88.69 94 THR A C 1
ATOM 732 O O . THR A 1 94 ? -15.182 -7.246 29.248 1.00 88.69 94 THR A O 1
ATOM 735 N N . ASN A 1 95 ? -16.133 -5.724 27.914 1.00 91.31 95 ASN A N 1
ATOM 736 C CA . ASN A 1 95 ? -16.873 -6.696 27.120 1.00 91.31 95 ASN A CA 1
ATOM 737 C C . ASN A 1 95 ? -16.000 -7.225 25.979 1.00 91.31 95 ASN A C 1
ATOM 739 O O . ASN A 1 95 ? -15.283 -6.470 25.317 1.00 91.31 95 ASN A O 1
ATOM 743 N N . THR A 1 96 ? -16.088 -8.527 25.722 1.00 90.44 96 THR A N 1
ATOM 744 C CA . THR A 1 96 ? -15.469 -9.152 24.554 1.00 90.44 96 THR A CA 1
ATOM 745 C C . THR A 1 96 ? -16.393 -9.017 23.347 1.00 90.44 96 THR A C 1
ATOM 747 O O . THR A 1 96 ? -17.586 -9.310 23.421 1.00 90.44 96 THR A O 1
ATOM 750 N N . ALA A 1 97 ? -15.845 -8.558 22.225 1.00 88.69 97 ALA A N 1
ATOM 751 C CA . ALA A 1 97 ? -16.554 -8.480 20.954 1.00 88.69 97 ALA A CA 1
ATOM 752 C C . ALA A 1 97 ? -15.687 -9.069 19.837 1.00 88.69 97 ALA A C 1
ATOM 754 O O . ALA A 1 97 ? -14.477 -8.834 19.792 1.00 88.69 97 ALA A O 1
ATOM 755 N N . GLN A 1 98 ? -16.309 -9.826 18.929 1.00 90.81 98 GLN A N 1
ATOM 756 C CA . GLN A 1 98 ? -15.687 -10.217 17.667 1.00 90.81 98 GLN A CA 1
ATOM 757 C C . GLN A 1 98 ? -16.092 -9.235 16.580 1.00 90.81 98 GLN A C 1
ATOM 759 O O . GLN A 1 98 ? -17.282 -9.023 16.348 1.00 90.81 98 GLN A O 1
ATOM 764 N N . VAL A 1 99 ? -15.099 -8.655 15.910 1.00 88.44 99 VAL A N 1
ATOM 765 C CA . VAL A 1 99 ? -15.329 -7.714 14.813 1.00 88.44 99 VAL A CA 1
ATOM 766 C C . VAL A 1 99 ? -14.576 -8.171 13.573 1.00 88.44 99 VAL A C 1
ATOM 768 O O . VAL A 1 99 ? -13.410 -8.567 13.630 1.00 88.44 99 VAL A O 1
ATOM 771 N N . ASN A 1 100 ? -15.268 -8.114 12.443 1.00 89.75 100 ASN A N 1
ATOM 772 C CA . ASN A 1 100 ? -14.755 -8.352 11.102 1.00 89.75 100 ASN A CA 1
ATOM 773 C C . ASN A 1 100 ? -15.015 -7.114 10.232 1.00 89.75 100 ASN A C 1
ATOM 775 O O . ASN A 1 100 ? -15.910 -6.321 10.512 1.00 89.75 100 ASN A O 1
ATOM 779 N N . GLY A 1 101 ? -14.232 -6.939 9.168 1.00 89.38 101 GLY A N 1
ATOM 780 C CA . GLY A 1 101 ? -14.350 -5.755 8.320 1.00 89.38 101 GLY A CA 1
ATOM 781 C C . GLY A 1 101 ? -13.747 -5.936 6.935 1.00 89.38 101 GLY A C 1
ATOM 782 O O . GLY A 1 101 ? -12.971 -6.861 6.691 1.00 89.38 101 GLY A O 1
ATOM 783 N N . VAL A 1 102 ? -14.111 -5.031 6.026 1.00 92.00 102 VAL A N 1
ATOM 784 C CA . VAL A 1 102 ? -13.586 -4.970 4.656 1.00 92.00 102 VAL A CA 1
ATOM 785 C C . VAL A 1 102 ? -13.078 -3.561 4.388 1.00 92.00 102 VAL A C 1
ATOM 787 O O . VAL A 1 102 ? -13.787 -2.587 4.631 1.00 92.00 102 VAL A O 1
ATOM 790 N N . VAL A 1 103 ? -11.857 -3.456 3.871 1.00 92.69 103 VAL A N 1
ATOM 791 C CA . VAL A 1 103 ? -11.222 -2.184 3.518 1.00 92.69 103 VAL A CA 1
ATOM 792 C C . VAL A 1 103 ? -11.206 -2.030 2.009 1.00 92.69 103 VAL A C 1
ATOM 794 O O . VAL A 1 103 ? -10.731 -2.911 1.290 1.00 92.69 103 VAL A O 1
ATOM 797 N N . TYR A 1 104 ? -11.685 -0.883 1.541 1.00 92.62 104 TYR A N 1
ATOM 798 C CA . TYR A 1 104 ? -11.639 -0.482 0.141 1.00 92.62 104 TYR A CA 1
ATOM 799 C C . TYR A 1 104 ? -10.550 0.569 -0.024 1.00 92.62 104 TYR A C 1
ATOM 801 O O . TYR A 1 104 ? -10.644 1.653 0.548 1.00 92.62 104 TYR A O 1
ATOM 809 N N . TYR A 1 105 ? -9.524 0.273 -0.817 1.00 92.44 105 TYR A N 1
ATOM 810 C CA . TYR A 1 105 ? -8.454 1.229 -1.091 1.00 92.44 105 TYR A CA 1
ATOM 811 C C . TYR A 1 105 ? -8.110 1.257 -2.578 1.00 92.44 105 TYR A C 1
ATOM 813 O O . TYR A 1 105 ? -8.305 0.282 -3.302 1.00 92.44 105 TYR A O 1
ATOM 821 N N . ARG A 1 106 ? -7.592 2.396 -3.044 1.00 92.25 106 ARG A N 1
ATOM 822 C CA . ARG A 1 106 ? -7.071 2.569 -4.405 1.00 92.25 106 ARG A CA 1
ATOM 823 C C . ARG A 1 106 ? -5.740 3.302 -4.364 1.00 92.25 106 ARG A C 1
ATOM 825 O O . ARG A 1 106 ? -5.549 4.218 -3.563 1.00 92.25 106 ARG A O 1
ATOM 832 N N . ILE A 1 107 ? -4.831 2.945 -5.260 1.00 91.56 107 ILE A N 1
ATOM 833 C CA . ILE A 1 107 ? -3.522 3.593 -5.342 1.00 91.56 107 ILE A CA 1
ATOM 834 C C . ILE A 1 107 ? -3.667 4.899 -6.134 1.00 91.56 107 ILE A C 1
ATOM 836 O O . ILE A 1 107 ? -3.981 4.881 -7.318 1.00 91.56 107 ILE A O 1
ATOM 840 N N . ASN A 1 108 ? -3.409 6.050 -5.505 1.00 87.88 108 ASN A N 1
ATOM 841 C CA . ASN A 1 108 ? -3.451 7.352 -6.193 1.00 87.88 108 ASN A CA 1
ATOM 842 C C . ASN A 1 108 ? -2.163 7.633 -7.002 1.00 87.88 108 ASN A C 1
ATOM 844 O O . ASN A 1 108 ? -2.182 8.302 -8.036 1.00 87.88 108 ASN A O 1
ATOM 848 N N . GLY A 1 109 ? -1.018 7.104 -6.554 1.00 87.56 109 GLY A N 1
ATOM 849 C CA . GLY A 1 109 ? 0.288 7.368 -7.159 1.00 87.56 109 GLY A CA 1
ATOM 850 C C . GLY A 1 109 ? 1.177 6.133 -7.238 1.00 87.56 109 GLY A C 1
ATOM 851 O O . GLY A 1 109 ? 1.831 5.785 -6.261 1.00 87.56 109 GLY A O 1
ATOM 852 N N . ALA A 1 110 ? 1.283 5.534 -8.428 1.00 86.94 110 ALA A N 1
ATOM 853 C CA . ALA A 1 110 ? 2.096 4.335 -8.664 1.00 86.94 110 ALA A CA 1
ATOM 854 C C . ALA A 1 110 ? 3.583 4.514 -8.296 1.00 86.94 110 ALA A C 1
ATOM 856 O O . ALA A 1 110 ? 4.173 3.624 -7.696 1.00 86.94 110 ALA A O 1
ATOM 857 N N . VAL A 1 111 ? 4.183 5.675 -8.598 1.00 85.69 111 VAL A N 1
ATOM 858 C CA . VAL A 1 111 ? 5.597 5.941 -8.262 1.00 85.69 111 VAL A CA 1
ATOM 859 C C . VAL A 1 111 ? 5.812 5.929 -6.751 1.00 85.69 111 VAL A C 1
ATOM 861 O O . VAL A 1 111 ? 6.745 5.298 -6.276 1.00 85.69 111 VAL A O 1
ATOM 864 N N . SER A 1 112 ? 4.934 6.599 -5.997 1.00 84.88 112 SER A N 1
ATOM 865 C CA . SER A 1 112 ? 5.049 6.669 -4.538 1.00 84.88 112 SER A CA 1
ATOM 866 C C . SER A 1 112 ? 4.759 5.324 -3.882 1.00 84.88 112 SER A C 1
ATOM 868 O O . SER A 1 112 ? 5.431 4.975 -2.922 1.00 84.88 112 SER A O 1
ATOM 870 N N . ALA A 1 113 ? 3.788 4.571 -4.407 1.00 87.75 113 ALA A N 1
ATOM 871 C CA . ALA A 1 113 ? 3.440 3.252 -3.892 1.00 87.75 113 ALA A CA 1
ATOM 872 C C . ALA A 1 113 ? 4.619 2.275 -3.996 1.00 87.75 113 ALA A C 1
ATOM 874 O O . ALA A 1 113 ? 4.948 1.628 -3.012 1.00 87.75 113 ALA A O 1
ATOM 875 N N . VAL A 1 114 ? 5.294 2.229 -5.151 1.00 87.00 114 VAL A N 1
ATOM 876 C CA . VAL A 1 114 ? 6.429 1.316 -5.378 1.00 87.00 114 VAL A CA 1
ATOM 877 C C . VAL A 1 114 ? 7.715 1.809 -4.707 1.00 87.00 114 VAL A C 1
ATOM 879 O O . VAL A 1 114 ? 8.545 1.002 -4.307 1.00 87.00 114 VAL A O 1
ATOM 882 N N . ALA A 1 115 ? 7.912 3.126 -4.591 1.00 85.69 115 ALA A N 1
ATOM 883 C CA . ALA A 1 115 ? 9.128 3.679 -3.994 1.00 85.69 115 ALA A CA 1
ATOM 884 C C . ALA A 1 115 ? 9.118 3.655 -2.457 1.00 85.69 115 ALA A C 1
ATOM 886 O O . ALA A 1 115 ? 10.179 3.511 -1.856 1.00 85.69 115 ALA A O 1
ATOM 887 N N . ASN A 1 116 ? 7.950 3.826 -1.827 1.00 85.88 116 ASN A N 1
ATOM 888 C CA . ASN A 1 116 ? 7.861 3.986 -0.373 1.00 85.88 116 ASN A CA 1
ATOM 889 C C . ASN A 1 116 ? 7.528 2.685 0.364 1.00 85.88 116 ASN A C 1
ATOM 891 O O . ASN A 1 116 ? 7.841 2.579 1.547 1.00 85.88 116 ASN A O 1
ATOM 895 N N . VAL A 1 117 ? 6.860 1.730 -0.290 1.00 87.75 117 VAL A N 1
ATOM 896 C CA . VAL A 1 117 ? 6.356 0.513 0.357 1.00 87.75 117 VAL A CA 1
ATOM 897 C C . VAL A 1 117 ? 6.717 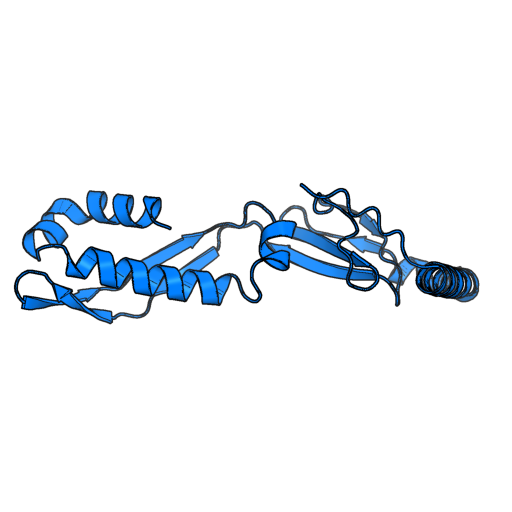-0.704 -0.491 1.00 87.75 117 VAL A C 1
ATOM 899 O O . VAL A 1 117 ? 6.483 -0.718 -1.696 1.00 87.75 117 VAL A O 1
ATOM 902 N N . THR A 1 118 ? 7.284 -1.734 0.140 1.00 86.00 118 THR A N 1
ATOM 903 C CA . THR A 1 118 ? 7.626 -3.012 -0.508 1.00 86.00 118 THR A CA 1
ATOM 904 C C . THR A 1 118 ? 6.386 -3.791 -0.932 1.00 86.00 118 THR A C 1
ATOM 906 O O . THR A 1 118 ? 6.316 -4.252 -2.067 1.00 86.00 118 THR A O 1
ATOM 909 N N . ASP A 1 119 ? 5.404 -3.910 -0.035 1.00 89.81 119 ASP A N 1
ATOM 910 C CA . ASP A 1 119 ? 4.101 -4.513 -0.314 1.00 89.81 119 ASP A CA 1
ATOM 911 C C . ASP A 1 119 ? 2.971 -3.654 0.264 1.00 89.81 119 ASP A C 1
ATOM 913 O O . ASP A 1 119 ? 2.757 -3.585 1.477 1.00 89.81 119 ASP A O 1
ATOM 917 N N . VAL A 1 120 ? 2.242 -2.993 -0.635 1.00 91.00 120 VAL A N 1
ATOM 918 C CA . VAL A 1 120 ? 1.111 -2.126 -0.289 1.00 91.00 120 VAL A CA 1
ATOM 919 C C . VAL A 1 120 ? -0.008 -2.927 0.375 1.00 91.00 120 VAL A C 1
ATOM 921 O O . VAL A 1 120 ? -0.628 -2.429 1.307 1.00 91.00 120 VAL A O 1
ATOM 924 N N . HIS A 1 121 ? -0.261 -4.163 -0.060 1.00 90.94 121 HIS A N 1
ATOM 925 C CA . HIS A 1 121 ? -1.380 -4.947 0.453 1.00 90.94 121 HIS A CA 1
ATOM 926 C C . HIS A 1 121 ? -1.158 -5.338 1.916 1.00 90.94 121 HIS A C 1
ATOM 928 O O . HIS A 1 121 ? -1.993 -5.042 2.771 1.00 90.94 121 HIS A O 1
ATOM 934 N N . SER A 1 122 ? 0.002 -5.926 2.216 1.00 91.62 122 SER A N 1
ATOM 935 C CA . SER A 1 122 ? 0.361 -6.327 3.579 1.00 91.62 122 SER A CA 1
ATOM 936 C C . SER A 1 122 ? 0.472 -5.128 4.526 1.00 91.62 122 SER A C 1
ATOM 938 O O . SER A 1 122 ? -0.008 -5.189 5.659 1.00 91.62 122 SER A O 1
ATOM 940 N N . ALA A 1 123 ? 1.052 -4.013 4.067 1.00 92.44 123 ALA A N 1
ATOM 941 C CA . ALA A 1 123 ? 1.173 -2.802 4.877 1.00 92.44 123 ALA A CA 1
ATOM 942 C C . ALA A 1 123 ? -0.197 -2.199 5.223 1.00 92.44 123 ALA A C 1
ATOM 944 O O . ALA A 1 123 ? -0.459 -1.902 6.389 1.00 92.44 123 ALA A O 1
ATOM 945 N N . THR A 1 124 ? -1.092 -2.059 4.238 1.00 92.12 124 THR A N 1
ATOM 946 C CA . THR A 1 124 ? -2.454 -1.555 4.465 1.00 92.12 124 THR A CA 1
ATOM 947 C C . THR A 1 124 ? -3.265 -2.502 5.350 1.00 92.12 124 THR A C 1
ATOM 949 O O . THR A 1 124 ? -4.008 -2.031 6.206 1.00 92.12 124 THR A O 1
ATOM 952 N N . PHE A 1 125 ? -3.100 -3.819 5.203 1.00 92.06 125 PHE A N 1
ATOM 953 C CA . PHE A 1 125 ? -3.771 -4.806 6.051 1.00 92.06 125 PHE A CA 1
ATOM 954 C C . PHE A 1 125 ? -3.373 -4.675 7.528 1.00 92.06 125 PHE A C 1
ATOM 956 O O . PHE A 1 125 ? -4.240 -4.598 8.400 1.00 92.06 125 PHE A O 1
ATOM 963 N N . LEU A 1 126 ? -2.071 -4.596 7.814 1.00 92.31 126 LEU A N 1
ATOM 964 C CA . LEU A 1 126 ? -1.564 -4.430 9.180 1.00 92.31 126 LEU A CA 1
ATOM 965 C C . LEU A 1 126 ? -1.983 -3.084 9.784 1.00 92.31 126 LEU A C 1
ATOM 967 O O . LEU A 1 126 ? -2.386 -3.021 10.949 1.00 92.31 126 LEU A O 1
ATOM 971 N N . LEU A 1 127 ? -1.931 -2.011 8.990 1.00 93.06 127 LEU A N 1
ATOM 972 C CA . LEU A 1 127 ? -2.414 -0.690 9.394 1.00 93.06 127 LEU A CA 1
ATOM 973 C C . LEU A 1 127 ? -3.906 -0.741 9.753 1.00 93.06 127 LEU A C 1
ATOM 975 O O . LEU A 1 127 ? -4.297 -0.326 10.836 1.00 93.06 127 LEU A O 1
ATOM 979 N N . ALA A 1 128 ? -4.740 -1.322 8.891 1.00 92.31 128 ALA A N 1
ATOM 980 C CA . ALA A 1 128 ? -6.169 -1.451 9.149 1.00 92.31 128 ALA A CA 1
ATOM 981 C C . ALA A 1 128 ? -6.463 -2.283 10.404 1.00 92.31 128 ALA A C 1
ATOM 983 O O . ALA A 1 128 ? -7.293 -1.886 11.217 1.00 92.31 128 ALA A O 1
ATOM 984 N N . GLN A 1 129 ? -5.758 -3.401 10.602 1.00 91.94 129 GLN A N 1
ATOM 985 C CA . GLN A 1 129 ? -5.889 -4.240 11.794 1.00 91.94 129 GLN A CA 1
ATOM 986 C C . GLN A 1 129 ? -5.535 -3.474 13.076 1.00 91.94 129 GLN A C 1
ATOM 988 O O . GLN A 1 129 ? -6.277 -3.522 14.057 1.00 91.94 129 GLN A O 1
ATOM 993 N N . THR A 1 130 ? -4.408 -2.763 13.077 1.00 92.12 130 THR A N 1
ATOM 994 C CA . THR A 1 130 ? -3.962 -1.997 14.249 1.00 92.12 130 THR A CA 1
ATOM 995 C C . THR A 1 130 ? -4.876 -0.812 14.546 1.00 92.12 130 THR A C 1
ATOM 997 O O . THR A 1 130 ? -5.250 -0.623 15.704 1.00 92.12 130 THR A O 1
ATOM 1000 N N . THR A 1 131 ? -5.314 -0.073 13.525 1.00 92.38 131 THR A N 1
ATOM 1001 C CA . THR A 1 131 ? -6.273 1.030 13.674 1.00 92.38 131 THR A CA 1
ATOM 1002 C C . THR A 1 131 ? -7.621 0.531 14.184 1.00 92.38 131 THR A C 1
ATOM 1004 O O . THR A 1 131 ? -8.161 1.105 15.127 1.00 92.38 131 THR A O 1
ATOM 1007 N N . LEU A 1 132 ? -8.136 -0.573 13.633 1.00 90.31 132 LEU A N 1
ATOM 1008 C CA . LEU A 1 132 ? -9.377 -1.201 14.087 1.00 90.31 132 LEU A CA 1
ATOM 1009 C C . LEU A 1 132 ? -9.273 -1.600 15.563 1.00 90.31 132 LEU A C 1
ATOM 1011 O O . LEU A 1 132 ? -10.130 -1.233 16.362 1.00 90.31 132 LEU A O 1
ATOM 1015 N N . ARG A 1 133 ? -8.188 -2.273 15.964 1.00 90.56 133 ARG A N 1
ATOM 1016 C CA . ARG A 1 133 ? -7.962 -2.649 17.367 1.00 90.56 133 ARG A CA 1
ATOM 1017 C C . ARG A 1 133 ? -7.883 -1.430 18.293 1.00 90.56 133 ARG A C 1
ATOM 1019 O O . ARG A 1 133 ? -8.439 -1.471 19.387 1.00 90.56 133 ARG A O 1
ATOM 1026 N N . ASN A 1 134 ? -7.204 -0.363 17.868 1.00 90.81 134 ASN A N 1
ATOM 1027 C CA . ASN A 1 134 ? -7.023 0.845 18.672 1.00 90.81 134 ASN A CA 1
ATOM 1028 C C . ASN A 1 134 ? -8.343 1.610 18.858 1.00 90.81 134 ASN A C 1
ATOM 1030 O O . ASN A 1 134 ? -8.740 1.889 19.985 1.00 90.81 134 ASN A O 1
ATOM 1034 N N . VAL A 1 135 ? -9.070 1.882 17.769 1.00 90.25 135 VAL A N 1
ATOM 1035 C CA . VAL A 1 135 ? -10.342 2.619 17.823 1.00 90.25 135 VAL A CA 1
ATOM 1036 C C . VAL A 1 135 ? -11.374 1.850 18.643 1.00 90.25 135 VAL A C 1
ATOM 1038 O O . VAL A 1 135 ? -11.970 2.412 19.561 1.00 90.25 135 VAL A O 1
ATOM 1041 N N . LEU A 1 136 ? -11.548 0.555 18.378 1.00 89.25 136 LEU A N 1
ATOM 1042 C CA . LEU A 1 136 ? -12.556 -0.242 19.073 1.00 89.25 136 LEU A CA 1
ATOM 1043 C C . LEU A 1 136 ? -12.234 -0.453 20.564 1.00 89.25 136 LEU A C 1
ATOM 1045 O O . LEU A 1 136 ? -13.152 -0.528 21.376 1.00 89.25 136 LEU A O 1
ATOM 1049 N N . GLY A 1 137 ? -10.952 -0.486 20.944 1.00 89.44 137 GLY A N 1
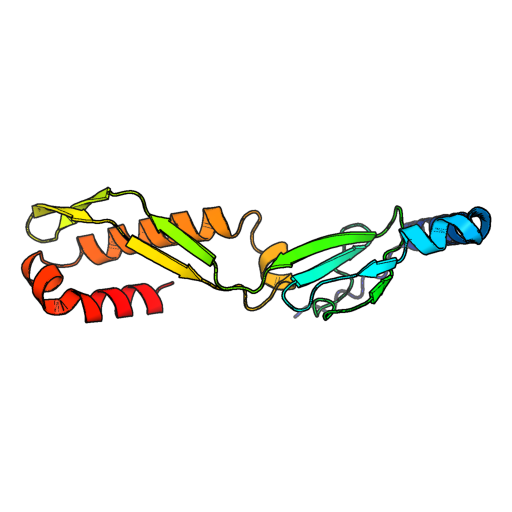ATOM 1050 C CA . GLY A 1 137 ? -10.540 -0.555 22.351 1.00 89.44 137 GLY A CA 1
ATOM 1051 C C . GLY A 1 137 ? -10.868 0.709 23.158 1.00 89.44 137 GLY A C 1
ATOM 1052 O O . GLY A 1 137 ? -10.999 0.645 24.378 1.00 89.44 137 GLY A O 1
ATOM 1053 N N . THR A 1 138 ? -11.037 1.858 22.497 1.00 90.06 138 THR A N 1
ATOM 1054 C CA . THR A 1 138 ? -11.374 3.132 23.163 1.00 90.06 138 THR A CA 1
ATOM 1055 C C . THR A 1 138 ? -12.877 3.381 23.315 1.00 90.06 138 THR A C 1
ATOM 1057 O O . THR A 1 138 ? -13.264 4.265 24.082 1.00 90.06 138 THR A O 1
ATOM 1060 N N . GLN A 1 139 ? -13.720 2.601 22.629 1.00 90.94 139 GLN A N 1
ATOM 1061 C CA . GLN A 1 139 ? -15.174 2.785 22.587 1.00 90.94 139 GLN A CA 1
ATOM 1062 C C . GLN A 1 139 ? -15.918 1.789 23.487 1.00 90.94 139 GLN A C 1
ATOM 1064 O O . GLN A 1 139 ? -15.446 0.680 23.751 1.00 90.94 139 GLN A O 1
ATOM 1069 N N . SER A 1 140 ? -17.101 2.194 23.958 1.00 91.44 140 SER A N 1
ATOM 1070 C CA . SER A 1 140 ? -18.040 1.315 24.675 1.00 91.44 140 SER A CA 1
ATOM 1071 C C . SER A 1 140 ? -18.824 0.420 23.708 1.00 91.44 140 SER A C 1
ATOM 1073 O O . SER A 1 140 ? -19.034 0.779 22.546 1.00 91.44 140 SER A O 1
ATOM 1075 N N . LEU A 1 141 ? -19.322 -0.729 24.180 1.00 89.88 141 LEU A N 1
ATOM 1076 C CA . LEU A 1 141 ? -20.125 -1.634 23.336 1.00 89.88 141 LEU A CA 1
ATOM 1077 C C . LEU A 1 141 ? -21.429 -0.967 22.861 1.00 89.88 141 LEU A C 1
ATOM 1079 O O . LEU A 1 141 ? -21.846 -1.144 21.718 1.00 89.88 141 LEU A O 1
ATOM 1083 N N . ALA A 1 142 ? -22.051 -0.159 23.722 1.00 89.75 142 ALA A N 1
ATOM 1084 C CA . ALA A 1 142 ? -23.268 0.573 23.383 1.00 89.75 142 ALA A CA 1
ATOM 1085 C C . ALA A 1 142 ? -23.028 1.600 22.263 1.00 89.75 142 ALA A C 1
ATOM 1087 O O . ALA A 1 142 ? -23.830 1.694 21.335 1.00 89.75 142 ALA A O 1
ATO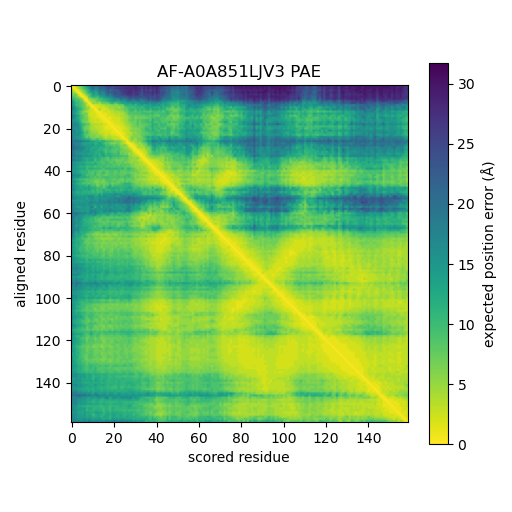M 1088 N N . GLN A 1 143 ? -21.903 2.325 22.306 1.00 87.88 143 GLN A N 1
ATOM 1089 C CA . GLN A 1 143 ? -21.515 3.254 21.239 1.00 87.88 143 GLN A CA 1
ATOM 1090 C C . GLN A 1 143 ? -21.196 2.528 19.934 1.00 87.88 143 GLN A C 1
ATOM 1092 O O . GLN A 1 143 ? -21.539 3.028 18.868 1.00 87.88 143 GLN A O 1
ATOM 1097 N N . LEU A 1 144 ? -20.593 1.339 20.003 1.00 87.62 144 LEU A N 1
ATOM 1098 C CA . LEU A 1 144 ? -20.319 0.526 18.819 1.00 87.62 144 LEU A CA 1
ATOM 1099 C C . LEU A 1 144 ? -21.592 0.093 18.090 1.00 87.62 144 LEU A C 1
ATOM 1101 O O . LEU A 1 144 ? -21.628 0.112 16.863 1.00 87.62 144 LEU A O 1
ATOM 1105 N N . LEU A 1 145 ? -22.638 -0.259 18.839 1.00 87.12 145 LEU A N 1
ATOM 1106 C CA . LEU A 1 145 ? -23.928 -0.660 18.278 1.00 87.12 145 LEU A CA 1
ATOM 1107 C C . LEU A 1 145 ? -24.749 0.535 17.774 1.00 87.12 145 LEU A C 1
ATOM 1109 O O . LEU A 1 145 ? -25.379 0.438 16.725 1.00 87.12 145 LEU A O 1
ATOM 1113 N N . ALA A 1 146 ? -24.747 1.654 18.503 1.00 89.69 146 ALA A N 1
ATOM 1114 C CA . ALA A 1 146 ? -25.544 2.833 18.159 1.00 89.69 146 ALA A CA 1
ATOM 1115 C C . ALA A 1 146 ? -24.884 3.739 17.102 1.00 89.69 146 ALA A C 1
ATOM 1117 O O . ALA A 1 146 ? -25.583 4.373 16.317 1.00 89.69 146 ALA A O 1
ATOM 1118 N N . GLY A 1 147 ? -23.550 3.811 17.086 1.00 85.44 147 GLY A N 1
ATOM 1119 C CA . GLY A 1 147 ? -22.753 4.761 16.302 1.00 85.44 147 GLY A CA 1
ATOM 1120 C C . GLY A 1 147 ? -21.845 4.110 15.257 1.00 85.44 147 GLY A C 1
ATOM 1121 O O . GLY A 1 147 ? -20.813 4.680 14.908 1.00 85.44 147 GLY A O 1
ATOM 1122 N N . HIS A 1 148 ? -22.189 2.917 14.760 1.00 84.75 148 HIS A N 1
ATOM 1123 C CA . HIS A 1 148 ? -21.339 2.162 13.828 1.00 84.75 148 HIS A CA 1
ATOM 1124 C C . HIS A 1 148 ? -20.901 2.982 12.594 1.00 84.75 148 HIS A C 1
ATOM 1126 O O . HIS A 1 148 ? -19.752 2.879 12.166 1.00 84.75 148 HIS A O 1
ATOM 1132 N N . GLU A 1 149 ? -21.773 3.835 12.044 1.00 87.50 149 GLU A N 1
ATOM 1133 C CA . GLU A 1 149 ? -21.439 4.695 10.896 1.00 87.50 149 GLU A CA 1
ATOM 1134 C C . GLU A 1 149 ? -20.400 5.775 11.234 1.00 87.50 149 GLU A C 1
ATOM 1136 O O . GLU A 1 149 ? -19.463 5.998 10.466 1.00 87.50 149 GLU A O 1
ATOM 1141 N N . GLU A 1 150 ? -20.521 6.412 12.401 1.00 88.31 150 GLU A N 1
ATOM 1142 C CA . GLU A 1 150 ? -19.575 7.433 12.864 1.00 88.31 150 GLU A CA 1
ATOM 1143 C C . GLU A 1 150 ? -18.187 6.824 13.099 1.00 88.31 150 GLU A C 1
ATOM 1145 O O . GLU A 1 150 ? -17.162 7.396 12.722 1.00 88.31 150 GLU A O 1
ATOM 1150 N N . ILE A 1 151 ? -18.150 5.614 13.659 1.00 87.31 151 ILE A N 1
ATOM 1151 C CA . ILE A 1 151 ? -16.911 4.880 13.929 1.00 87.31 151 ILE A CA 1
ATOM 1152 C C . ILE A 1 151 ? -16.257 4.431 12.621 1.00 87.31 151 ILE A C 1
ATOM 1154 O O . ILE A 1 151 ? -15.046 4.592 12.461 1.00 87.31 151 ILE A O 1
ATOM 1158 N N . ALA A 1 152 ? -17.042 3.936 11.661 1.00 86.50 152 ALA A N 1
ATOM 1159 C CA . ALA A 1 152 ? -16.543 3.601 10.331 1.00 86.50 152 ALA A CA 1
ATOM 1160 C C . ALA A 1 152 ? -15.931 4.829 9.635 1.00 86.50 152 ALA A C 1
ATOM 1162 O O . ALA A 1 152 ? -14.845 4.733 9.057 1.00 86.50 152 ALA A O 1
ATOM 1163 N N . HIS A 1 153 ? -16.573 5.996 9.752 1.00 89.25 153 HIS A N 1
ATOM 1164 C CA . HIS A 1 153 ? -16.038 7.246 9.219 1.00 89.25 153 HIS A CA 1
ATOM 1165 C C . HIS A 1 153 ? -14.737 7.670 9.918 1.00 89.25 153 HIS A C 1
ATOM 1167 O O . HIS A 1 153 ? -13.769 8.034 9.252 1.00 89.25 153 HIS A O 1
ATOM 1173 N N . ASN A 1 154 ? -14.670 7.564 11.247 1.00 88.69 154 ASN A N 1
ATOM 1174 C CA . ASN A 1 154 ? -13.466 7.888 12.013 1.0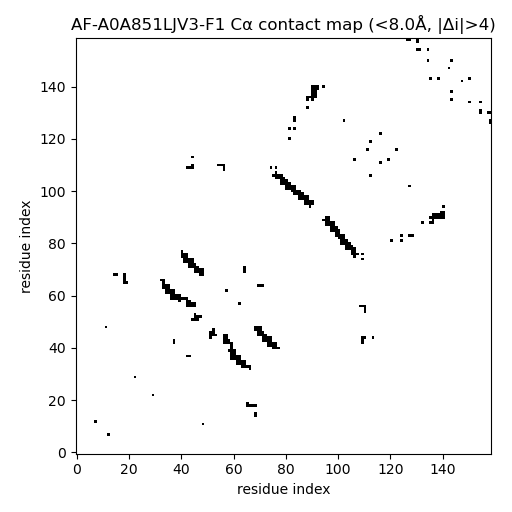0 88.69 154 ASN A CA 1
ATOM 1175 C C . ASN A 1 154 ? -12.272 6.995 11.620 1.00 88.69 154 ASN A C 1
ATOM 1177 O O . ASN A 1 154 ? -11.163 7.490 11.419 1.00 88.69 154 ASN A O 1
ATOM 1181 N N . ILE A 1 155 ? -12.508 5.690 11.435 1.00 87.62 155 ILE A N 1
ATOM 1182 C CA . ILE A 1 155 ? -11.489 4.744 10.957 1.00 87.62 155 ILE A CA 1
ATOM 1183 C C . ILE A 1 155 ? -11.016 5.127 9.550 1.00 87.62 155 ILE A C 1
ATOM 1185 O O . ILE A 1 155 ? -9.816 5.105 9.294 1.00 87.62 155 ILE A O 1
ATOM 1189 N N . GLN A 1 156 ? -11.928 5.518 8.654 1.00 88.62 156 GLN A N 1
ATOM 1190 C CA . GLN A 1 156 ? -11.576 5.930 7.294 1.00 88.62 156 GLN A CA 1
ATOM 1191 C C . GLN A 1 156 ? -10.704 7.193 7.260 1.00 88.62 156 GLN A C 1
ATOM 1193 O O . GLN A 1 156 ? -9.840 7.298 6.399 1.00 88.62 156 GLN A O 1
ATOM 1198 N N . VAL A 1 157 ? -10.924 8.151 8.164 1.00 87.12 157 VAL A N 1
ATOM 1199 C CA . VAL A 1 157 ? -10.135 9.395 8.225 1.00 87.12 157 VAL A CA 1
ATOM 1200 C C . VAL A 1 157 ? -8.724 9.155 8.775 1.00 87.12 157 VAL A C 1
ATOM 1202 O O . VAL A 1 157 ? -7.794 9.868 8.403 1.00 87.12 157 VAL A O 1
ATOM 1205 N N . ASN A 1 158 ? -8.560 8.159 9.647 1.00 81.81 158 ASN A N 1
ATOM 1206 C CA . ASN A 1 158 ? -7.269 7.817 10.250 1.00 81.81 158 ASN A CA 1
ATOM 1207 C C . ASN A 1 158 ? -6.386 6.905 9.374 1.00 81.81 158 ASN A C 1
ATOM 1209 O O . ASN A 1 158 ? -5.218 6.707 9.715 1.00 81.81 158 ASN A O 1
ATOM 1213 N N . LEU A 1 159 ? -6.930 6.334 8.291 1.00 77.75 159 LEU A N 1
ATOM 1214 C CA . LEU A 1 159 ? -6.224 5.477 7.325 1.00 77.75 159 LEU A CA 1
ATOM 1215 C C . LEU A 1 159 ? -5.770 6.266 6.090 1.00 77.75 159 LEU A C 1
ATOM 1217 O O . LEU A 1 159 ? -4.629 6.011 5.640 1.00 77.75 159 LEU A O 1
#